Protein AF-A0A2J8J5I4-F1 (afdb_monomer_lite)

Structure (mmCIF, N/CA/C/O backbone):
data_AF-A0A2J8J5I4-F1
#
_entry.id   AF-A0A2J8J5I4-F1
#
loop_
_atom_site.group_PDB
_atom_site.id
_atom_site.type_symbol
_atom_site.label_atom_id
_atom_site.label_alt_id
_atom_site.label_comp_id
_atom_site.label_asym_id
_atom_site.label_entity_id
_atom_site.label_seq_id
_atom_site.pdbx_PDB_ins_code
_atom_site.Cartn_x
_atom_site.Cartn_y
_atom_site.Cartn_z
_atom_site.occupancy
_atom_site.B_iso_or_equiv
_atom_site.auth_seq_id
_atom_site.auth_comp_id
_atom_site.auth_asym_id
_atom_site.auth_atom_id
_atom_site.pdbx_PDB_model_num
ATOM 1 N N . MET A 1 1 ? 21.941 -13.064 -12.150 1.00 40.78 1 MET A N 1
ATOM 2 C CA . MET A 1 1 ? 21.381 -12.459 -10.927 1.00 40.78 1 MET A CA 1
ATOM 3 C C . MET A 1 1 ? 20.378 -11.435 -11.398 1.00 40.78 1 MET A C 1
ATOM 5 O O . MET A 1 1 ? 20.803 -10.409 -11.916 1.00 40.78 1 MET A O 1
ATOM 9 N N . ASP A 1 2 ? 19.088 -11.754 -11.335 1.00 50.97 2 ASP A N 1
ATOM 10 C CA . ASP A 1 2 ? 18.047 -10.757 -11.581 1.00 50.97 2 ASP A CA 1
ATOM 11 C C . ASP A 1 2 ? 18.243 -9.578 -10.617 1.00 50.97 2 ASP A C 1
ATOM 13 O O . ASP A 1 2 ? 18.631 -9.806 -9.462 1.00 50.97 2 ASP A O 1
ATOM 17 N N . PRO A 1 3 ? 18.041 -8.325 -11.059 1.00 57.06 3 PRO A N 1
ATOM 18 C CA . PRO A 1 3 ? 18.092 -7.185 -10.161 1.00 57.06 3 PRO A CA 1
ATOM 19 C C . PRO A 1 3 ? 17.136 -7.435 -8.999 1.00 57.06 3 PRO A C 1
ATOM 21 O O . PRO A 1 3 ? 15.962 -7.739 -9.211 1.00 57.06 3 PRO A O 1
ATOM 24 N N . LEU A 1 4 ? 17.636 -7.313 -7.769 1.00 66.62 4 LEU A N 1
ATOM 25 C CA . LEU A 1 4 ? 16.774 -7.271 -6.595 1.00 66.62 4 LEU A CA 1
ATOM 26 C C . LEU A 1 4 ? 15.785 -6.124 -6.814 1.00 66.62 4 LEU A C 1
ATOM 28 O O . LEU A 1 4 ? 16.190 -4.960 -6.887 1.00 66.62 4 LEU A O 1
ATOM 32 N N . GLU A 1 5 ? 14.506 -6.460 -6.988 1.00 77.56 5 GLU A N 1
ATOM 33 C CA . GLU A 1 5 ? 13.460 -5.466 -7.210 1.00 77.56 5 GLU A CA 1
ATOM 34 C C . GLU A 1 5 ? 13.539 -4.415 -6.101 1.00 77.56 5 GLU A C 1
ATOM 36 O O . GLU A 1 5 ? 13.455 -4.725 -4.912 1.00 77.56 5 GLU A O 1
ATOM 41 N N . THR A 1 6 ? 13.774 -3.167 -6.497 1.00 86.62 6 THR A N 1
ATOM 42 C CA . THR A 1 6 ? 13.954 -2.055 -5.564 1.00 86.62 6 THR A CA 1
ATOM 43 C C . THR A 1 6 ? 12.603 -1.373 -5.361 1.00 86.62 6 THR A C 1
ATOM 45 O O . THR A 1 6 ? 11.942 -1.046 -6.352 1.00 86.62 6 THR A O 1
ATOM 48 N N . PRO A 1 7 ? 12.151 -1.165 -4.110 1.00 90.06 7 PRO A N 1
ATOM 49 C CA . PRO A 1 7 ? 10.911 -0.446 -3.869 1.00 90.06 7 PRO A CA 1
ATOM 50 C C . PRO A 1 7 ? 11.048 1.003 -4.351 1.00 90.06 7 PRO A C 1
ATOM 52 O O . PRO A 1 7 ? 12.055 1.660 -4.099 1.00 90.06 7 PRO A O 1
ATOM 55 N N . ILE A 1 8 ? 10.019 1.508 -5.030 1.00 93.56 8 ILE A N 1
ATOM 56 C CA . ILE A 1 8 ? 9.949 2.902 -5.494 1.00 93.56 8 ILE A CA 1
ATOM 57 C C . ILE A 1 8 ? 9.488 3.858 -4.393 1.00 93.56 8 ILE A C 1
ATOM 59 O O . ILE A 1 8 ? 9.667 5.069 -4.505 1.00 93.56 8 ILE A O 1
ATOM 63 N N . LYS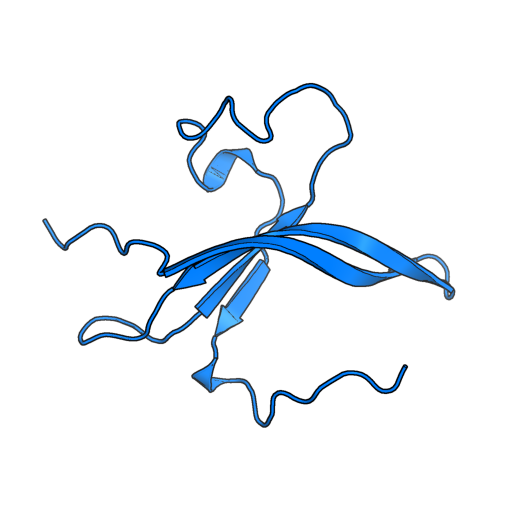 A 1 9 ? 8.850 3.323 -3.347 1.00 94.69 9 LYS A N 1
ATOM 64 C CA . LYS A 1 9 ? 8.417 4.074 -2.173 1.00 94.69 9 LYS A CA 1
ATOM 65 C C . LYS A 1 9 ? 8.299 3.152 -0.970 1.00 94.69 9 LYS A C 1
ATOM 67 O O . LYS A 1 9 ? 7.848 2.015 -1.096 1.00 94.69 9 LYS A O 1
ATOM 72 N N . ASP A 1 10 ? 8.631 3.672 0.195 1.00 92.38 10 ASP A N 1
ATOM 73 C CA . ASP A 1 10 ? 8.479 3.011 1.480 1.00 92.38 10 ASP A CA 1
ATOM 74 C C . ASP A 1 10 ? 7.875 3.964 2.514 1.00 92.38 10 ASP A C 1
ATOM 76 O O . ASP A 1 10 ? 7.898 5.187 2.353 1.00 92.38 10 ASP A O 1
ATOM 80 N N . GLY A 1 11 ? 7.278 3.407 3.565 1.00 90.81 11 GLY A N 1
ATOM 81 C CA . GLY A 1 11 ? 6.812 4.210 4.687 1.00 90.81 11 GLY A CA 1
ATOM 82 C C . GLY A 1 11 ? 5.758 3.544 5.553 1.00 90.81 11 GLY A C 1
ATOM 83 O O . GLY A 1 11 ? 5.372 2.390 5.365 1.00 90.81 11 GLY A O 1
ATOM 84 N N . ILE A 1 12 ? 5.282 4.312 6.528 1.00 92.75 12 ILE A N 1
ATOM 85 C CA . ILE A 1 12 ? 4.186 3.910 7.405 1.00 92.75 12 ILE A CA 1
ATOM 86 C C . ILE A 1 12 ? 2.844 4.139 6.713 1.00 92.75 12 ILE A C 1
ATOM 88 O O . ILE A 1 12 ? 2.577 5.238 6.233 1.00 92.75 12 ILE A O 1
ATOM 92 N N . LEU A 1 13 ? 1.972 3.132 6.767 1.00 93.88 13 LEU A N 1
ATOM 93 C CA . LEU A 1 13 ? 0.555 3.232 6.427 1.00 93.88 13 LEU A CA 1
ATOM 94 C C . LEU A 1 13 ? -0.317 2.823 7.620 1.00 93.88 13 LEU A C 1
ATOM 96 O O . LEU A 1 13 ? 0.142 2.175 8.566 1.00 93.88 13 LEU A O 1
ATOM 100 N N . TYR A 1 14 ? -1.598 3.174 7.546 1.00 91.81 14 TYR A N 1
ATOM 101 C CA . TYR A 1 14 ? -2.617 2.718 8.483 1.00 91.81 14 TYR A CA 1
ATOM 102 C C . TYR A 1 14 ? -3.605 1.828 7.749 1.00 91.81 14 TYR A C 1
ATOM 104 O O . TYR A 1 14 ? -4.195 2.228 6.749 1.00 91.81 14 TYR A O 1
ATOM 112 N N . GLN A 1 15 ? -3.781 0.611 8.248 1.00 90.38 15 GLN A N 1
ATOM 113 C CA . GLN A 1 15 ? -4.737 -0.333 7.692 1.00 90.38 15 GLN A CA 1
ATOM 114 C C . GLN A 1 15 ? -5.897 -0.502 8.664 1.00 90.38 15 GLN A C 1
ATOM 116 O O . GLN A 1 15 ? -5.688 -0.758 9.853 1.00 90.38 15 GLN A O 1
ATOM 121 N N . GLN A 1 16 ? -7.121 -0.363 8.159 1.00 91.31 16 GLN A N 1
ATOM 122 C CA . GLN A 1 16 ? -8.307 -0.658 8.946 1.00 91.31 16 GLN A CA 1
ATOM 123 C C . GLN A 1 16 ? -8.454 -2.174 9.097 1.00 91.31 16 GLN A C 1
ATOM 125 O O . GLN A 1 16 ? -8.299 -2.934 8.142 1.00 91.31 16 GLN A O 1
ATOM 130 N N . HIS A 1 17 ? -8.752 -2.610 10.311 1.00 89.19 17 HIS A N 1
ATOM 131 C CA . HIS A 1 17 ? -9.000 -3.996 10.671 1.00 89.19 17 HIS A CA 1
ATOM 132 C C . HIS A 1 17 ? -10.241 -4.063 11.570 1.00 89.19 17 HIS A C 1
ATOM 134 O O . HIS A 1 17 ? -10.614 -3.069 12.194 1.00 89.19 17 HIS A O 1
ATOM 140 N N . VAL A 1 18 ? -10.898 -5.220 11.645 1.00 92.00 18 VAL A N 1
ATOM 141 C CA . VAL A 1 18 ? -12.026 -5.434 12.560 1.00 92.00 18 VAL A CA 1
ATOM 142 C C . VAL A 1 18 ? -11.569 -6.358 13.677 1.00 92.00 18 VAL A C 1
ATOM 144 O O . VAL A 1 18 ? -11.176 -7.495 13.433 1.00 92.00 18 VAL A O 1
ATOM 147 N N . LYS A 1 19 ? -11.621 -5.877 14.918 1.00 89.88 19 LYS A N 1
ATOM 148 C CA . LYS A 1 19 ? -11.304 -6.663 16.113 1.00 89.88 19 LYS A CA 1
ATOM 149 C C . LYS A 1 19 ? -12.496 -6.615 17.058 1.00 89.88 19 LYS A C 1
ATOM 151 O O . LYS A 1 19 ? -12.946 -5.534 17.427 1.00 89.88 19 LYS A O 1
ATOM 156 N N . PHE A 1 20 ? -13.030 -7.783 17.418 1.00 93.88 20 PHE A N 1
ATOM 157 C CA . PHE A 1 20 ? -14.226 -7.906 18.267 1.00 93.88 20 PHE A CA 1
ATOM 158 C C . PHE A 1 20 ? -15.421 -7.075 17.759 1.00 93.88 20 PHE A C 1
ATOM 160 O O . PHE A 1 20 ? -16.069 -6.361 18.520 1.00 93.88 20 PHE A O 1
ATOM 167 N N . GLY A 1 21 ? -15.664 -7.096 16.445 1.00 95.00 21 GLY A N 1
ATOM 168 C CA . GLY A 1 21 ? -16.748 -6.334 15.811 1.00 95.00 21 GLY A CA 1
ATOM 169 C C . GLY A 1 21 ? -16.524 -4.819 15.724 1.00 95.00 21 GLY A C 1
ATOM 170 O O . GLY A 1 21 ? -17.348 -4.121 15.141 1.00 95.00 21 GLY A O 1
ATOM 171 N N . LYS A 1 22 ? -15.410 -4.289 16.246 1.00 95.19 22 LYS A N 1
ATOM 172 C CA . LYS A 1 22 ? -15.072 -2.862 16.180 1.00 95.19 22 LYS A CA 1
ATOM 173 C C . LYS A 1 22 ? -14.000 -2.603 15.127 1.00 95.19 22 LYS A C 1
ATOM 175 O O . LYS A 1 22 ? -13.002 -3.323 15.057 1.00 95.19 22 LYS A O 1
ATOM 180 N N . LYS A 1 23 ? -14.194 -1.552 14.324 1.00 94.38 23 LYS A N 1
ATOM 181 C CA . LYS A 1 23 ? -13.173 -1.041 13.401 1.00 94.38 23 LYS A CA 1
ATOM 182 C C . LYS A 1 23 ? -12.035 -0.424 14.215 1.00 94.38 23 LYS A C 1
ATOM 184 O O . LYS A 1 23 ? -12.264 0.468 15.027 1.00 94.38 23 LYS A O 1
ATOM 189 N N . CYS A 1 24 ? -10.818 -0.891 13.989 1.00 90.94 24 CYS A N 1
ATOM 190 C CA . CYS A 1 24 ? -9.598 -0.356 14.576 1.00 90.94 24 CYS A CA 1
ATOM 191 C C . CYS A 1 24 ? -8.564 -0.100 13.477 1.00 90.94 24 CYS A C 1
ATOM 193 O O . CYS A 1 24 ? -8.578 -0.751 12.433 1.00 90.94 24 CYS A O 1
ATOM 195 N N . TRP A 1 25 ? -7.649 0.830 13.719 1.00 91.06 25 TRP A N 1
ATOM 196 C CA . TRP A 1 25 ? -6.540 1.107 12.812 1.00 91.06 25 TRP A CA 1
ATOM 197 C C . TRP A 1 25 ? -5.265 0.467 13.348 1.00 91.06 25 TRP A C 1
ATOM 199 O O . TRP A 1 25 ? -4.972 0.583 14.537 1.00 91.06 25 TRP A O 1
ATOM 209 N N . ARG A 1 26 ? -4.504 -0.196 12.476 1.00 89.06 26 ARG A N 1
ATOM 210 C CA . ARG A 1 26 ? -3.162 -0.700 12.791 1.00 89.06 26 ARG A CA 1
ATOM 211 C C . ARG A 1 26 ? -2.111 0.021 11.964 1.00 89.06 26 ARG A C 1
ATOM 213 O O . ARG A 1 26 ? -2.328 0.291 10.782 1.00 89.06 26 ARG A O 1
ATOM 220 N N . LYS A 1 27 ? -0.969 0.298 12.588 1.00 90.88 27 LYS A N 1
ATOM 221 C CA . LYS A 1 27 ? 0.214 0.842 11.923 1.00 90.88 27 LYS A CA 1
ATOM 222 C C . LYS A 1 27 ? 0.950 -0.293 11.213 1.00 90.88 27 LYS A C 1
ATOM 224 O O . LYS A 1 27 ? 1.270 -1.309 11.830 1.00 90.88 27 LYS A O 1
ATOM 229 N N . VAL A 1 28 ? 1.222 -0.122 9.926 1.00 90.31 28 VAL A N 1
ATOM 230 C CA . VAL A 1 28 ? 1.999 -1.072 9.123 1.00 90.31 28 VAL A CA 1
ATOM 231 C C . VAL A 1 28 ? 3.159 -0.348 8.452 1.00 90.31 28 VAL A C 1
ATOM 233 O O . VAL A 1 28 ? 3.043 0.822 8.094 1.00 90.31 28 VAL A O 1
ATOM 236 N N . TRP A 1 29 ? 4.282 -1.037 8.284 1.00 91.56 29 TRP A N 1
ATOM 237 C CA . TRP A 1 29 ? 5.333 -0.605 7.366 1.00 91.56 29 TRP A CA 1
ATOM 238 C C . TRP A 1 29 ? 5.023 -1.174 5.988 1.00 91.56 29 TRP A C 1
ATOM 240 O O . TRP A 1 29 ? 4.650 -2.343 5.897 1.00 91.56 29 TRP A O 1
ATOM 250 N N . ALA A 1 30 ? 5.175 -0.383 4.932 1.00 93.31 30 ALA A N 1
ATOM 251 C CA . ALA A 1 30 ? 4.859 -0.793 3.575 1.00 93.31 30 ALA A CA 1
ATOM 252 C C . ALA A 1 30 ? 5.978 -0.451 2.589 1.00 93.31 30 ALA A C 1
ATOM 254 O O . ALA A 1 30 ? 6.678 0.548 2.746 1.00 93.31 30 ALA A O 1
ATOM 255 N N . LEU A 1 31 ? 6.109 -1.292 1.565 1.00 93.94 31 LEU A N 1
ATOM 256 C CA . LEU A 1 31 ? 6.992 -1.128 0.417 1.00 93.94 31 LEU A CA 1
ATOM 257 C C . LEU A 1 31 ? 6.156 -1.217 -0.862 1.00 93.94 31 LEU A C 1
ATOM 259 O O . LEU A 1 31 ? 5.405 -2.175 -1.054 1.00 93.94 31 LEU A O 1
ATOM 263 N N . LEU A 1 32 ? 6.293 -0.227 -1.736 1.00 95.44 32 LEU A N 1
ATOM 264 C CA . LEU A 1 32 ? 5.663 -0.184 -3.049 1.00 95.44 32 LEU A CA 1
ATOM 265 C C . LEU A 1 32 ? 6.698 -0.525 -4.118 1.00 95.44 32 LEU A C 1
ATOM 267 O O . LEU A 1 32 ? 7.722 0.146 -4.230 1.00 95.44 32 LEU A O 1
ATOM 271 N N . TYR A 1 33 ? 6.397 -1.527 -4.932 1.00 94.00 33 TYR A N 1
ATOM 272 C CA . TYR A 1 33 ? 7.219 -1.956 -6.056 1.00 94.00 33 TYR A CA 1
ATOM 273 C C . TYR A 1 33 ? 6.538 -1.591 -7.373 1.00 94.00 33 TYR A C 1
ATOM 275 O O . TYR A 1 33 ? 5.336 -1.820 -7.542 1.00 94.00 33 TYR A O 1
ATOM 283 N N . ALA A 1 34 ? 7.312 -1.036 -8.307 1.00 93.25 34 ALA A N 1
ATOM 284 C CA . ALA A 1 34 ? 6.854 -0.801 -9.670 1.00 93.25 34 ALA A CA 1
ATOM 285 C C . ALA A 1 34 ? 6.671 -2.124 -10.426 1.00 93.25 34 ALA A C 1
ATOM 287 O O . ALA A 1 34 ? 7.311 -3.126 -10.115 1.00 93.25 34 ALA A O 1
ATOM 288 N N . GLY A 1 35 ? 5.797 -2.112 -11.432 1.00 91.31 35 GLY A N 1
ATOM 289 C CA . GLY A 1 35 ? 5.720 -3.198 -12.404 1.00 91.31 35 GLY A CA 1
ATOM 290 C C . GLY A 1 35 ? 6.889 -3.116 -13.381 1.00 91.31 35 GLY A C 1
ATOM 291 O O . GLY A 1 35 ? 7.369 -2.025 -13.687 1.00 91.31 35 GLY A O 1
ATOM 292 N N . GLY A 1 36 ? 7.334 -4.264 -13.876 1.00 84.62 36 GLY A N 1
ATOM 293 C CA . GLY A 1 36 ? 8.435 -4.371 -14.825 1.00 84.62 36 GLY A CA 1
ATOM 294 C C . GLY A 1 36 ? 8.332 -5.636 -15.679 1.00 84.62 36 GLY A C 1
ATOM 295 O O . GLY A 1 36 ? 7.368 -6.391 -15.552 1.00 84.62 36 GLY A O 1
ATOM 296 N N . PRO A 1 37 ? 9.327 -5.903 -16.540 1.00 81.19 37 PRO A N 1
ATOM 297 C CA . PRO A 1 37 ? 9.311 -7.051 -17.452 1.00 81.19 37 PRO A CA 1
ATOM 298 C C . PRO A 1 37 ? 9.149 -8.409 -16.754 1.00 81.19 37 PRO A C 1
ATOM 300 O O . PRO A 1 37 ? 8.620 -9.349 -17.338 1.00 81.19 37 PRO A O 1
ATOM 303 N N . SER A 1 38 ? 9.599 -8.506 -15.503 1.00 73.94 38 SER A N 1
ATOM 304 C CA . SER A 1 38 ? 9.589 -9.723 -14.691 1.00 73.94 38 SER A CA 1
ATOM 305 C C . SER A 1 38 ? 8.441 -9.795 -13.681 1.00 73.94 38 SER A C 1
ATOM 307 O O . SER A 1 38 ? 8.330 -10.799 -12.977 1.00 73.94 38 SER A O 1
ATOM 309 N N . GLY A 1 39 ? 7.603 -8.759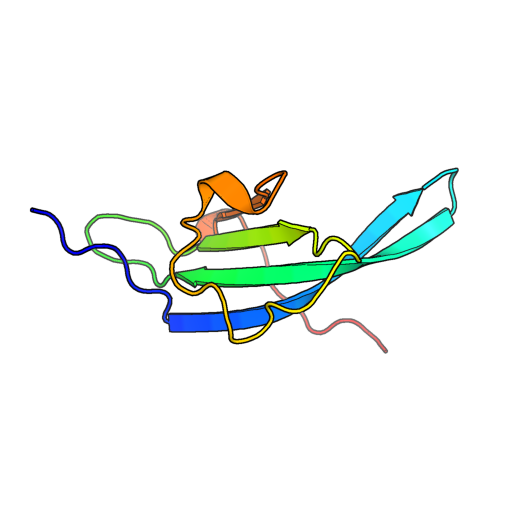 -13.549 1.00 84.88 39 GLY A N 1
ATOM 310 C CA . GLY A 1 39 ? 6.710 -8.680 -12.396 1.00 84.88 39 GLY A CA 1
ATOM 311 C C . GLY A 1 39 ? 5.637 -7.598 -12.441 1.00 84.88 39 GLY A C 1
ATOM 312 O O . GLY A 1 39 ? 5.748 -6.567 -13.100 1.00 84.88 39 GLY A O 1
ATOM 313 N N . VAL A 1 40 ? 4.572 -7.842 -11.682 1.00 93.31 40 VAL A N 1
ATOM 314 C CA . VAL A 1 40 ? 3.457 -6.906 -11.507 1.00 93.31 40 VAL A CA 1
ATOM 315 C C . VAL A 1 40 ? 3.745 -5.966 -10.338 1.00 93.31 40 VAL A C 1
ATOM 317 O O . VAL A 1 40 ? 4.273 -6.392 -9.308 1.00 93.31 40 VAL A O 1
ATOM 320 N N . ALA A 1 41 ? 3.331 -4.705 -10.476 1.00 95.19 41 ALA A N 1
ATOM 321 C CA . ALA A 1 41 ? 3.395 -3.727 -9.397 1.00 95.19 41 ALA A CA 1
ATOM 322 C C . ALA A 1 41 ? 2.646 -4.232 -8.152 1.00 95.19 41 ALA A C 1
ATOM 324 O O . ALA A 1 41 ? 1.537 -4.769 -8.254 1.00 95.19 41 ALA A O 1
ATOM 325 N N . ARG A 1 42 ? 3.230 -4.056 -6.967 1.00 95.69 42 ARG A N 1
ATOM 326 C CA . ARG A 1 42 ? 2.648 -4.566 -5.718 1.00 95.69 42 ARG A CA 1
ATOM 327 C C . ARG A 1 42 ? 2.976 -3.693 -4.518 1.00 95.69 42 ARG A C 1
ATOM 329 O O . ARG A 1 42 ? 4.036 -3.077 -4.456 1.00 95.69 42 ARG A O 1
ATOM 336 N N . LEU A 1 43 ? 2.073 -3.704 -3.548 1.00 96.25 43 LEU A N 1
ATOM 337 C CA . LEU A 1 43 ? 2.276 -3.161 -2.214 1.00 96.25 43 LEU A CA 1
ATOM 338 C C . LEU A 1 43 ? 2.465 -4.328 -1.243 1.00 96.25 43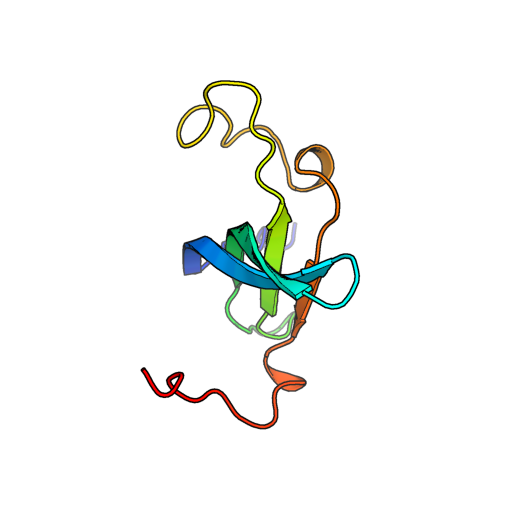 LEU A C 1
ATOM 340 O O . LEU A 1 43 ? 1.557 -5.141 -1.066 1.00 96.25 43 LEU A O 1
ATOM 344 N N . GLU A 1 44 ? 3.631 -4.411 -0.617 1.00 94.50 44 GLU A N 1
ATOM 345 C CA . GLU A 1 44 ? 3.889 -5.338 0.485 1.00 94.50 44 GLU A CA 1
ATOM 346 C C . GLU A 1 44 ? 3.824 -4.587 1.814 1.00 94.50 44 GLU A C 1
ATOM 348 O O . GLU A 1 44 ? 4.319 -3.464 1.908 1.00 94.50 44 GLU A O 1
ATOM 353 N N . SER A 1 45 ? 3.228 -5.182 2.848 1.00 93.00 45 SER A N 1
ATOM 354 C CA . SER A 1 45 ? 3.159 -4.574 4.176 1.00 93.00 45 SER A CA 1
ATOM 355 C C . SER A 1 45 ? 3.318 -5.573 5.318 1.00 93.00 45 SER A C 1
ATOM 357 O O . SER A 1 45 ? 3.027 -6.763 5.183 1.00 93.00 45 SER A O 1
ATOM 359 N N . TRP A 1 46 ? 3.788 -5.062 6.456 1.00 90.94 46 TRP A N 1
ATOM 360 C CA . TRP A 1 46 ? 4.044 -5.813 7.682 1.00 90.94 46 TRP A CA 1
ATOM 361 C C . TRP A 1 46 ? 3.547 -5.030 8.895 1.00 90.94 46 TRP A C 1
ATOM 363 O O . TRP A 1 46 ? 3.678 -3.803 8.944 1.00 90.94 46 TRP A O 1
ATOM 373 N N . GLU A 1 47 ? 3.003 -5.728 9.890 1.00 87.19 47 GLU A N 1
ATOM 374 C CA . GLU A 1 47 ? 2.619 -5.098 11.155 1.00 87.19 47 GLU A CA 1
ATOM 375 C C . GLU A 1 47 ? 3.836 -4.521 11.885 1.00 87.19 47 GLU A C 1
ATOM 377 O O . GLU A 1 47 ? 4.875 -5.169 12.019 1.00 87.19 47 GLU A O 1
ATOM 382 N N . VAL A 1 48 ? 3.697 -3.297 12.396 1.00 82.38 48 VAL A N 1
ATOM 383 C CA . VAL A 1 48 ? 4.706 -2.706 13.278 1.00 82.38 48 VAL A CA 1
ATOM 384 C C . VAL A 1 48 ? 4.469 -3.240 14.690 1.00 82.38 48 VAL A C 1
ATOM 386 O O . VAL A 1 48 ? 3.397 -3.035 15.252 1.00 82.38 48 VAL A O 1
ATOM 389 N N . ARG A 1 49 ? 5.456 -3.933 15.270 1.00 74.69 49 ARG A N 1
ATOM 390 C CA . ARG A 1 49 ? 5.412 -4.374 16.675 1.00 74.69 49 ARG A CA 1
ATOM 391 C C . ARG A 1 49 ? 5.904 -3.242 17.584 1.00 74.69 49 ARG A C 1
ATOM 393 O O . ARG A 1 49 ? 6.940 -2.652 17.298 1.00 74.69 49 ARG A O 1
ATOM 400 N N . ASP A 1 50 ? 5.210 -2.986 18.694 1.00 58.47 50 ASP A N 1
ATOM 401 C CA . ASP A 1 50 ? 5.483 -1.874 19.635 1.00 58.47 50 ASP A CA 1
ATOM 402 C C . ASP A 1 50 ? 6.767 -2.027 20.488 1.00 58.47 50 ASP A C 1
ATOM 404 O O . ASP A 1 50 ? 7.015 -1.255 21.413 1.00 58.47 50 ASP A O 1
ATOM 408 N N . GLY A 1 51 ? 7.625 -3.002 20.186 1.00 51.66 51 GLY A N 1
ATOM 409 C CA . GLY A 1 51 ? 8.860 -3.262 20.924 1.00 51.66 51 GLY A CA 1
ATOM 410 C C . GLY A 1 51 ? 10.100 -2.706 20.230 1.00 51.66 51 GLY A C 1
ATOM 411 O O . GLY A 1 51 ? 10.738 -3.435 19.483 1.00 51.66 51 GLY A O 1
ATOM 412 N N . GLY A 1 52 ? 10.462 -1.457 20.542 1.00 40.50 52 GLY A N 1
ATOM 413 C CA . GLY A 1 52 ? 11.842 -0.952 20.476 1.00 40.50 52 GLY A CA 1
ATOM 414 C C . GLY A 1 52 ? 12.407 -0.591 19.093 1.00 40.50 52 GLY A C 1
ATOM 415 O O . GLY A 1 52 ? 12.636 -1.444 18.250 1.00 40.50 52 GLY A O 1
ATOM 416 N N . LEU A 1 53 ? 12.689 0.708 18.920 1.00 43.31 53 LEU A N 1
ATOM 417 C CA . LEU A 1 53 ? 13.710 1.319 18.050 1.00 43.31 53 LEU A CA 1
ATOM 418 C C . LEU A 1 53 ? 14.114 0.543 16.781 1.00 43.31 53 LEU A C 1
ATOM 420 O O . LEU A 1 53 ? 15.029 -0.273 16.788 1.00 43.31 53 LEU A O 1
ATOM 424 N N . GLY A 1 54 ? 13.523 0.921 15.646 1.00 40.38 54 GLY A N 1
ATOM 425 C CA . GLY A 1 54 ? 13.993 0.420 14.356 1.00 40.38 54 GLY A CA 1
ATOM 426 C C . GLY A 1 54 ? 13.449 1.097 13.104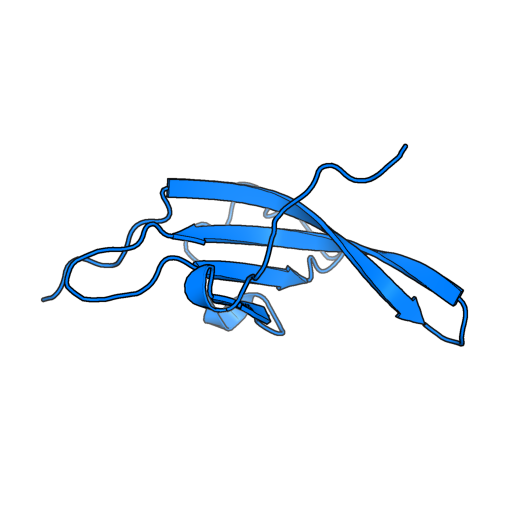 1.00 40.38 54 GLY A C 1
ATOM 427 O O . GLY A 1 54 ? 13.687 0.581 12.020 1.00 40.38 54 GLY A O 1
ATOM 428 N N . ALA A 1 55 ? 12.772 2.248 13.198 1.00 50.00 55 ALA A N 1
ATOM 429 C CA . ALA A 1 55 ? 12.323 2.997 12.013 1.00 50.00 55 ALA A CA 1
ATOM 430 C C . ALA A 1 55 ? 13.485 3.567 11.162 1.00 50.00 55 ALA A C 1
ATOM 432 O O . ALA A 1 55 ? 13.247 4.109 10.090 1.00 50.00 55 ALA A O 1
ATOM 433 N N . ALA A 1 56 ? 14.736 3.413 11.611 1.00 45.66 56 ALA A N 1
ATOM 434 C CA . ALA A 1 56 ? 15.935 3.765 10.846 1.00 45.66 56 ALA A CA 1
ATOM 435 C C . ALA A 1 56 ? 17.120 2.787 11.031 1.00 45.66 56 ALA A C 1
ATOM 437 O O . ALA A 1 56 ? 18.157 2.962 10.395 1.00 45.66 56 ALA A O 1
ATOM 438 N N . GLY A 1 57 ? 16.991 1.762 11.885 1.00 42.31 57 GLY A N 1
ATOM 439 C CA . GLY A 1 57 ? 18.124 0.941 12.338 1.00 42.31 57 GLY A CA 1
ATOM 440 C C . GLY A 1 57 ? 18.270 -0.422 11.666 1.00 42.31 57 GLY A C 1
ATOM 441 O O . GLY A 1 57 ? 19.355 -0.987 11.695 1.00 42.31 57 GLY A O 1
ATOM 442 N N . ASP A 1 58 ? 17.216 -0.943 11.033 1.00 45.12 58 ASP A N 1
ATOM 443 C CA . ASP A 1 58 ? 17.234 -2.318 10.530 1.00 45.12 58 ASP A CA 1
ATOM 444 C C . ASP A 1 58 ? 16.786 -2.407 9.068 1.00 45.12 58 ASP A C 1
ATOM 446 O O . ASP A 1 58 ? 15.863 -3.127 8.681 1.00 45.12 58 ASP A O 1
ATOM 450 N N . ARG A 1 59 ? 17.486 -1.642 8.221 1.00 52.94 59 ARG A N 1
ATOM 451 C CA . ARG A 1 59 ? 17.521 -1.882 6.766 1.00 52.94 59 ARG A CA 1
ATOM 452 C C . ARG A 1 59 ? 18.134 -3.256 6.423 1.00 52.94 59 ARG A C 1
ATOM 454 O O . ARG A 1 59 ? 18.088 -3.654 5.265 1.00 52.94 59 ARG A O 1
ATOM 461 N N . SER A 1 60 ? 18.665 -3.972 7.420 1.00 44.56 60 SER A N 1
ATOM 462 C CA . SER A 1 60 ? 19.320 -5.281 7.309 1.00 44.56 60 SER A CA 1
ATOM 463 C C . SER A 1 60 ? 18.411 -6.460 7.688 1.00 44.56 60 SER A C 1
ATOM 465 O O . SER A 1 60 ? 18.634 -7.580 7.225 1.00 44.56 60 SER A O 1
ATOM 467 N N . ALA A 1 61 ? 17.351 -6.245 8.474 1.00 48.12 61 ALA A N 1
ATOM 468 C CA . ALA A 1 61 ? 16.300 -7.231 8.680 1.00 48.12 61 ALA A CA 1
ATOM 469 C C . ALA A 1 61 ? 15.464 -7.343 7.408 1.00 48.12 61 ALA A C 1
ATOM 471 O O . ALA A 1 61 ? 14.499 -6.602 7.183 1.00 48.12 61 ALA A O 1
ATOM 472 N N . GLY A 1 62 ? 15.870 -8.298 6.572 1.00 47.66 62 GLY A N 1
ATOM 473 C CA . GLY A 1 62 ? 15.158 -8.665 5.363 1.00 47.66 62 GLY A CA 1
ATOM 474 C C . GLY A 1 62 ? 13.670 -8.962 5.614 1.00 47.66 62 GLY A C 1
ATOM 475 O O . GLY 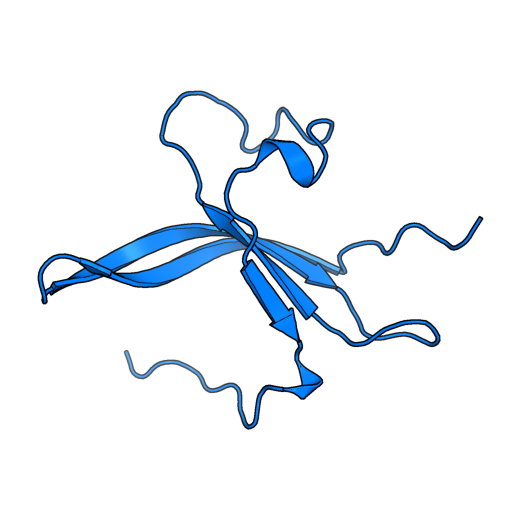A 1 62 ? 13.246 -9.177 6.758 1.00 47.66 62 GLY A O 1
ATOM 476 N N . PRO A 1 63 ? 12.865 -9.027 4.541 1.00 52.16 63 PRO A N 1
ATOM 477 C CA . PRO A 1 63 ? 11.400 -9.130 4.589 1.00 52.16 63 PRO A CA 1
ATOM 478 C C . PRO A 1 63 ? 10.838 -10.221 5.518 1.00 52.16 63 PRO A C 1
ATOM 480 O O . PRO A 1 63 ? 9.708 -10.109 5.989 1.00 52.16 63 PRO A O 1
ATOM 483 N N . GLY A 1 64 ? 11.618 -11.272 5.799 1.00 50.25 64 GLY A N 1
ATOM 484 C CA . GLY A 1 64 ? 11.225 -12.407 6.637 1.00 50.25 64 GLY A CA 1
ATOM 485 C C . GLY A 1 64 ? 11.197 -12.158 8.151 1.00 50.25 64 GLY A C 1
ATOM 486 O O . GLY A 1 64 ? 10.599 -12.954 8.866 1.00 50.25 64 GLY A O 1
ATOM 487 N N . ARG A 1 65 ? 11.800 -11.078 8.674 1.00 55.66 65 ARG A N 1
ATOM 488 C CA . ARG A 1 65 ? 11.835 -10.806 10.133 1.00 55.66 65 ARG A CA 1
ATOM 489 C C . ARG A 1 65 ? 10.728 -9.867 10.629 1.00 55.66 65 ARG A C 1
ATOM 491 O O . ARG A 1 65 ? 10.607 -9.655 11.831 1.00 55.66 65 ARG A O 1
ATOM 498 N N . ARG A 1 66 ? 9.908 -9.320 9.724 1.00 63.62 66 ARG A N 1
ATOM 499 C CA . ARG A 1 66 ? 8.961 -8.224 10.009 1.00 63.62 66 ARG A CA 1
ATOM 500 C C . ARG A 1 66 ? 7.548 -8.672 10.428 1.00 63.62 66 ARG A C 1
ATOM 502 O O . ARG A 1 66 ? 6.695 -7.828 10.653 1.00 63.62 66 ARG A O 1
ATOM 509 N N . GLY A 1 67 ? 7.297 -9.971 10.607 1.00 70.31 67 GLY A N 1
ATOM 510 C CA . GLY A 1 67 ? 5.974 -10.502 10.979 1.00 70.31 67 GLY A CA 1
ATOM 511 C C . GLY A 1 67 ? 5.138 -10.939 9.770 1.00 70.31 67 GLY A C 1
ATOM 512 O O . GLY A 1 67 ? 5.701 -11.254 8.723 1.00 70.31 67 GLY A O 1
ATOM 513 N N . GLU A 1 68 ? 3.807 -11.008 9.917 1.00 80.62 68 GLU A N 1
ATOM 514 C CA . GLU A 1 68 ? 2.913 -11.437 8.828 1.00 80.62 68 GLU A CA 1
ATOM 515 C C . GLU A 1 68 ? 2.984 -10.442 7.660 1.00 80.62 68 GLU A C 1
ATOM 517 O O . GLU A 1 68 ? 2.669 -9.261 7.815 1.00 80.62 68 GLU A O 1
ATOM 522 N N . ARG A 1 69 ? 3.401 -10.935 6.488 1.00 89.00 69 ARG A N 1
ATOM 523 C CA . ARG A 1 69 ? 3.465 -10.152 5.253 1.00 89.00 69 ARG A CA 1
ATOM 524 C C . ARG A 1 69 ? 2.120 -10.190 4.538 1.00 89.00 69 ARG A C 1
ATOM 526 O O . ARG A 1 69 ? 1.635 -11.263 4.182 1.00 89.00 69 ARG A O 1
ATOM 533 N N . ARG A 1 70 ? 1.564 -9.021 4.238 1.00 91.62 70 ARG A N 1
ATOM 534 C CA . ARG A 1 70 ? 0.420 -8.855 3.334 1.00 91.62 70 ARG A CA 1
ATOM 535 C C . ARG A 1 70 ? 0.911 -8.323 1.993 1.00 91.62 70 ARG A C 1
ATOM 537 O O . ARG A 1 70 ? 1.814 -7.496 1.956 1.00 91.62 70 ARG A O 1
ATOM 544 N N . VAL A 1 71 ? 0.333 -8.813 0.900 1.00 93.69 71 VAL A N 1
ATOM 545 C CA . VAL A 1 71 ? 0.686 -8.396 -0.463 1.00 93.69 71 VAL A CA 1
ATOM 546 C C . VAL A 1 71 ? -0.588 -8.042 -1.214 1.00 93.69 71 VAL A C 1
ATOM 548 O O . VAL A 1 71 ? -1.528 -8.833 -1.233 1.00 93.69 71 VAL A O 1
ATOM 551 N N . ILE A 1 72 ? -0.605 -6.867 -1.837 1.00 95.69 72 ILE A N 1
ATOM 552 C CA . ILE A 1 72 ? -1.648 -6.430 -2.767 1.00 95.69 72 ILE A CA 1
ATOM 553 C C . ILE A 1 72 ? -0.984 -6.233 -4.124 1.00 95.69 72 ILE A C 1
ATOM 555 O O . ILE A 1 72 ? -0.102 -5.387 -4.265 1.00 95.69 72 ILE A O 1
ATOM 559 N N . ARG A 1 73 ? -1.395 -7.003 -5.131 1.00 95.88 73 ARG A N 1
ATOM 560 C CA . ARG A 1 73 ? -0.980 -6.763 -6.516 1.00 95.88 73 ARG A CA 1
ATOM 561 C C . ARG A 1 73 ? -1.854 -5.654 -7.071 1.00 95.88 73 ARG A C 1
ATOM 563 O O . ARG A 1 73 ? -3.074 -5.758 -7.027 1.00 95.88 73 ARG A O 1
ATOM 570 N N . LEU A 1 74 ? -1.244 -4.609 -7.616 1.00 95.56 74 LEU A N 1
ATOM 571 C CA . LEU A 1 74 ? -2.010 -3.474 -8.128 1.00 95.56 74 LEU A CA 1
ATOM 572 C C . LEU A 1 74 ? -2.852 -3.848 -9.354 1.00 95.56 74 LEU A C 1
ATOM 574 O O . LEU A 1 74 ? -3.873 -3.219 -9.589 1.00 95.56 74 LEU A O 1
ATOM 578 N N . ALA A 1 75 ? -2.471 -4.899 -10.087 1.00 95.25 75 ALA A N 1
ATOM 579 C CA . ALA A 1 75 ? -3.289 -5.443 -11.173 1.00 95.25 75 ALA A CA 1
ATOM 580 C C . ALA A 1 75 ? -4.606 -6.078 -10.693 1.00 95.25 75 ALA A C 1
ATOM 582 O O . ALA A 1 75 ? -5.532 -6.204 -11.487 1.00 95.25 75 ALA A O 1
ATOM 583 N N . ASP A 1 76 ? -4.697 -6.460 -9.415 1.00 96.56 76 ASP A N 1
ATOM 584 C CA . ASP A 1 76 ? -5.915 -7.028 -8.830 1.00 96.56 76 ASP A CA 1
ATOM 585 C C . ASP A 1 76 ? -6.834 -5.914 -8.267 1.00 96.56 76 ASP A C 1
ATOM 587 O O . ASP A 1 76 ? -7.965 -6.174 -7.856 1.00 96.56 76 ASP A O 1
ATOM 591 N N . CYS A 1 77 ? -6.371 -4.656 -8.236 1.00 95.50 77 CYS A N 1
ATOM 592 C CA . CYS A 1 77 ? -7.167 -3.512 -7.797 1.00 95.50 77 CYS A CA 1
ATOM 593 C C . CYS A 1 77 ? -8.057 -2.999 -8.937 1.00 95.50 77 CYS A C 1
ATOM 595 O O . CYS A 1 77 ? -7.556 -2.513 -9.946 1.00 95.50 77 CYS A O 1
ATOM 597 N N . VAL A 1 78 ? -9.379 -3.012 -8.738 1.00 97.25 78 VAL A N 1
ATOM 598 C CA . VAL A 1 78 ? -10.335 -2.417 -9.694 1.00 97.25 78 VAL A CA 1
ATOM 599 C C . VAL A 1 78 ? -10.233 -0.885 -9.715 1.00 97.25 78 VAL A C 1
ATOM 601 O O . VAL A 1 78 ? -10.296 -0.269 -10.774 1.00 97.25 78 VAL A O 1
ATOM 604 N N . SER A 1 79 ? -10.052 -0.257 -8.549 1.00 94.38 79 SER A N 1
ATOM 605 C CA . SER A 1 79 ? -9.894 1.194 -8.410 1.00 94.38 79 SER A CA 1
ATOM 606 C C . SER A 1 79 ? -9.162 1.550 -7.118 1.00 94.38 79 SER A C 1
ATOM 608 O O . SER A 1 79 ? -9.300 0.848 -6.114 1.00 94.38 79 SER A O 1
ATOM 610 N N . VAL A 1 80 ? -8.449 2.676 -7.116 1.00 93.31 80 VAL A N 1
ATOM 611 C CA . VAL A 1 80 ? -7.906 3.311 -5.908 1.00 93.31 80 VAL A CA 1
ATOM 612 C C . VAL A 1 80 ? -8.497 4.708 -5.822 1.00 93.31 80 VAL A C 1
ATOM 614 O O . VAL A 1 80 ? -8.333 5.503 -6.744 1.00 93.31 80 VAL A O 1
ATOM 617 N N . LEU A 1 81 ? -9.196 4.989 -4.728 1.00 95.25 81 LEU A N 1
ATOM 618 C CA . LEU A 1 81 ? -9.880 6.256 -4.503 1.00 95.25 81 LEU A CA 1
ATOM 619 C C . LEU A 1 81 ? -9.353 6.902 -3.216 1.00 95.25 81 LEU A C 1
ATOM 621 O O . LEU A 1 81 ? -8.957 6.177 -2.295 1.00 95.25 81 LEU A O 1
ATOM 625 N N . PRO A 1 82 ? -9.347 8.242 -3.123 1.00 93.06 82 PRO A N 1
ATOM 626 C CA . PRO A 1 82 ? -9.234 8.917 -1.838 1.00 93.06 82 PRO A CA 1
ATOM 627 C C . PRO A 1 82 ? -10.335 8.415 -0.896 1.00 93.06 82 PRO A C 1
ATOM 629 O O . PRO A 1 82 ? -11.459 8.183 -1.333 1.00 93.06 82 PRO A O 1
ATOM 632 N N . ALA A 1 83 ? -10.014 8.222 0.382 1.00 80.94 83 ALA A N 1
ATOM 633 C CA . ALA A 1 83 ? -11.047 7.964 1.377 1.00 80.94 83 ALA A CA 1
ATOM 634 C C . ALA A 1 83 ? -11.827 9.260 1.634 1.00 80.94 83 ALA A C 1
ATOM 636 O O . ALA A 1 83 ? -11.209 10.315 1.790 1.00 80.94 83 ALA A O 1
ATOM 637 N N . ASP A 1 84 ? -13.154 9.167 1.701 1.00 78.62 84 ASP A N 1
ATOM 638 C CA . ASP A 1 84 ? -13.993 10.265 2.178 1.00 78.62 84 ASP A CA 1
ATOM 639 C C . ASP A 1 84 ? -13.633 10.542 3.649 1.00 78.62 84 ASP A C 1
ATOM 641 O O . ASP A 1 84 ? -13.551 9.609 4.457 1.00 78.62 84 ASP A O 1
ATOM 645 N N . GLY A 1 85 ? -13.304 11.801 3.952 1.00 56.75 85 GLY A N 1
ATOM 646 C CA . GLY A 1 85 ? -12.847 12.248 5.275 1.00 56.75 85 GLY A CA 1
ATOM 647 C C . GLY A 1 85 ? -13.932 12.254 6.342 1.00 56.75 85 GLY A C 1
ATOM 648 O O . GLY A 1 85 ? -15.123 12.384 5.985 1.00 56.75 85 GLY A O 1
#

Foldseek 3Di:
DPPPQDFPDWDWDWDWDADPNDTDIFIKIWTWTPADPVGATKIKIAGDDPDDDDPPPPPPPPPVVRHDIDMDGVVVDPDDDDDDD

Sequence (85 aa):
MDPLETPIKDGILYQQHVKFGKKCW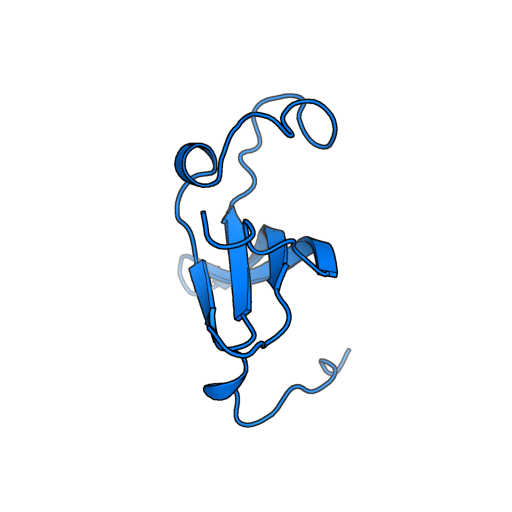RKVWALLYAGGPSGVARLESWEVRDGGLGAAGDRSAGPGRRGERRVIRLADCVSVLPADG

InterPro domains:
  IPR011993 PH-like domain superfamily [G3DSA:2.30.29.30] (7-85)
  IPR050996 Docking Protein Family (DOK) [PTHR21258] (10-84)

Organism: Pan troglodytes (NCBI:txid9598)

Secondary structure (DSSP, 8-state):
----PPPSEEEEEEEEEEETTEEEEEEEEEEEE--BTTB--EEEEEEPPSSS--TTT-SSS-GGGSSSEEEEEGGG-S---PPP-

pLDDT: mean 80.06, std 18.74, range [40.38, 97.25]

Radius of gyration: 14.72 Å; chains: 1; bounding box: 38×25×38 Å